Protein AF-A0A3D0JW66-F1 (afdb_monomer_lite)

Sequence (58 aa):
MQLLPYRLARQAGLAVVPGDAGWQLWLREDADSAQLQELLRVQGRPASVCQLSRAAFD

Secondary structure (DSSP, 8-state):
-PPPPHHHHHHTTEEEEEETTEEEEEEETT--HHHHHHHHHHH---SEEEEE-HHHH-

Structure (mmCIF, N/CA/C/O backbone):
data_AF-A0A3D0JW66-F1
#
_entry.id   AF-A0A3D0JW66-F1
#
loop_
_atom_site.group_PDB
_atom_site.id
_atom_site.type_symbol
_atom_site.label_atom_id
_atom_site.label_alt_id
_atom_site.label_comp_id
_atom_site.label_asym_id
_atom_site.label_entity_id
_atom_site.label_seq_id
_atom_site.pdbx_PDB_ins_code
_atom_site.Cartn_x
_atom_site.Cartn_y
_atom_site.Cartn_z
_atom_site.occupancy
_atom_site.B_iso_or_equiv
_atom_site.auth_seq_id
_atom_site.auth_comp_id
_atom_site.auth_asym_id
_atom_site.auth_atom_id
_atom_site.pdbx_PDB_model_num
ATOM 1 N N . MET A 1 1 ? -8.943 -9.894 11.083 1.00 43.19 1 MET A N 1
ATOM 2 C CA . MET A 1 1 ? -8.669 -9.434 9.704 1.00 43.19 1 MET A CA 1
ATOM 3 C C . MET A 1 1 ? -7.217 -9.776 9.415 1.00 43.19 1 MET A C 1
ATOM 5 O O . MET A 1 1 ? -6.367 -9.348 10.184 1.00 43.19 1 MET A O 1
ATOM 9 N N . GLN A 1 2 ? -6.936 -10.649 8.443 1.00 51.75 2 GLN A N 1
ATOM 10 C CA . GLN A 1 2 ? -5.559 -11.044 8.117 1.00 51.75 2 GLN A CA 1
ATOM 11 C C . GLN A 1 2 ? -4.953 -10.011 7.167 1.00 51.75 2 GLN A C 1
ATOM 13 O O . GLN A 1 2 ? -5.532 -9.704 6.130 1.00 51.75 2 GLN A O 1
ATOM 18 N N . LEU A 1 3 ? -3.807 -9.461 7.559 1.00 57.94 3 LEU A N 1
ATOM 19 C CA . LEU A 1 3 ? -2.986 -8.602 6.714 1.00 57.94 3 LEU A CA 1
ATOM 20 C C . LEU A 1 3 ? -2.500 -9.404 5.501 1.00 57.94 3 LEU A C 1
ATOM 22 O O . LEU A 1 3 ? -2.203 -10.595 5.633 1.00 57.94 3 LEU A O 1
ATOM 26 N N . LEU A 1 4 ? -2.361 -8.749 4.343 1.00 57.78 4 LEU A N 1
ATOM 27 C CA . LEU A 1 4 ? -1.576 -9.316 3.248 1.00 57.78 4 LEU A CA 1
ATOM 28 C C . LEU A 1 4 ? -0.185 -9.659 3.803 1.00 57.78 4 LEU A C 1
ATOM 30 O O . LEU A 1 4 ? 0.454 -8.790 4.407 1.00 57.78 4 LEU A O 1
ATOM 34 N N . PRO A 1 5 ? 0.293 -10.905 3.640 1.00 70.12 5 PRO A N 1
ATOM 35 C CA . PRO A 1 5 ? 1.637 -11.269 4.053 1.00 70.12 5 PRO A CA 1
ATOM 36 C C . PRO A 1 5 ? 2.636 -10.281 3.454 1.00 70.12 5 PRO A C 1
ATOM 38 O O . PRO A 1 5 ? 2.529 -9.943 2.277 1.00 70.12 5 PRO A O 1
ATOM 41 N N . TYR A 1 6 ? 3.623 -9.843 4.235 1.00 70.69 6 TYR A N 1
ATOM 42 C CA . TYR A 1 6 ? 4.610 -8.834 3.822 1.00 70.69 6 TYR A CA 1
ATOM 43 C C . TYR A 1 6 ? 5.198 -9.074 2.416 1.00 70.69 6 TYR A C 1
ATOM 45 O O . TYR A 1 6 ? 5.388 -8.137 1.643 1.00 70.69 6 TYR A O 1
ATOM 53 N N . ARG A 1 7 ? 5.416 -10.343 2.041 1.00 67.06 7 ARG A N 1
ATOM 54 C CA . ARG A 1 7 ? 5.880 -10.723 0.695 1.00 67.06 7 ARG A CA 1
ATOM 55 C C . ARG A 1 7 ? 4.887 -10.396 -0.423 1.00 67.06 7 ARG A C 1
ATOM 57 O O . ARG A 1 7 ? 5.316 -9.957 -1.480 1.00 67.06 7 ARG A O 1
ATOM 64 N N . LEU A 1 8 ? 3.593 -10.611 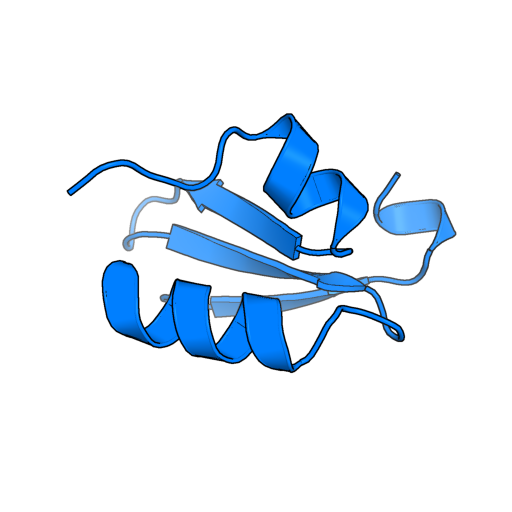-0.200 1.00 66.50 8 LEU A N 1
ATOM 65 C CA . LEU A 1 8 ? 2.537 -10.335 -1.178 1.0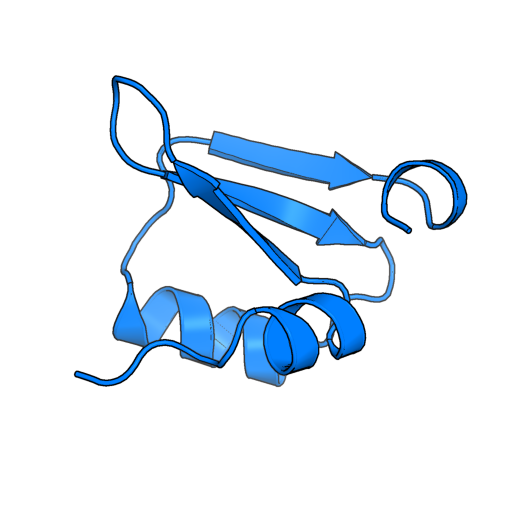0 66.50 8 LEU A CA 1
ATOM 66 C C . LEU A 1 8 ? 2.374 -8.829 -1.401 1.00 66.50 8 LEU A C 1
ATOM 68 O O . LEU A 1 8 ? 2.288 -8.389 -2.543 1.00 66.50 8 LEU A O 1
ATOM 72 N N . ALA A 1 9 ? 2.430 -8.037 -0.327 1.00 73.75 9 ALA A N 1
ATOM 73 C CA . ALA A 1 9 ? 2.436 -6.579 -0.429 1.00 73.75 9 ALA A CA 1
ATOM 74 C C . ALA A 1 9 ? 3.642 -6.089 -1.255 1.00 73.75 9 ALA A C 1
ATOM 76 O O . ALA A 1 9 ? 3.469 -5.368 -2.237 1.00 73.75 9 ALA A O 1
ATOM 77 N N . ARG A 1 10 ? 4.853 -6.570 -0.936 1.00 79.81 10 ARG A N 1
ATOM 78 C CA . ARG A 1 10 ? 6.081 -6.234 -1.680 1.00 79.81 10 ARG A CA 1
ATOM 79 C C . ARG A 1 10 ? 5.988 -6.594 -3.168 1.00 79.81 10 ARG A C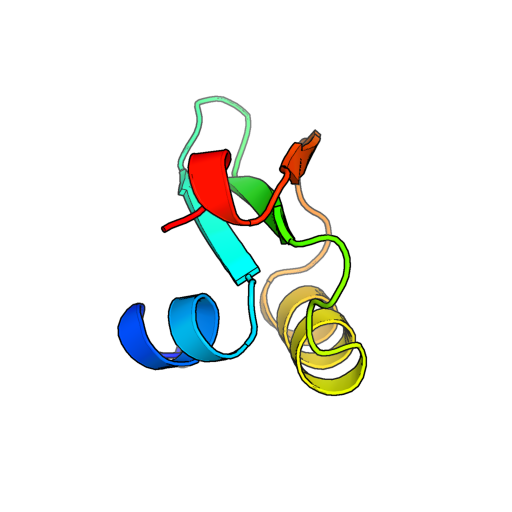 1
ATOM 81 O O . ARG A 1 10 ? 6.400 -5.799 -4.008 1.00 79.81 10 ARG A O 1
ATOM 88 N N . GLN A 1 11 ? 5.416 -7.751 -3.510 1.00 82.50 11 GLN A N 1
ATOM 89 C CA . GLN A 1 11 ? 5.206 -8.166 -4.906 1.00 82.50 11 GLN A CA 1
ATOM 90 C C . GLN A 1 11 ? 4.244 -7.240 -5.660 1.00 82.50 11 GLN A C 1
ATOM 92 O O . GLN A 1 11 ? 4.476 -6.947 -6.832 1.00 82.50 11 GLN A O 1
ATOM 97 N N . ALA A 1 12 ? 3.227 -6.723 -4.972 1.00 85.31 12 ALA A N 1
ATOM 98 C CA . ALA A 1 12 ? 2.288 -5.739 -5.501 1.00 85.31 12 ALA A CA 1
ATOM 99 C C . ALA A 1 12 ? 2.864 -4.309 -5.579 1.00 85.31 12 ALA A C 1
ATOM 101 O O . ALA A 1 12 ? 2.151 -3.390 -5.973 1.00 85.31 12 ALA A O 1
ATOM 102 N N . GLY A 1 13 ? 4.131 -4.094 -5.197 1.00 92.25 13 GLY A N 1
ATOM 103 C CA . GLY A 1 13 ? 4.732 -2.760 -5.127 1.00 92.25 13 GLY A CA 1
ATOM 104 C C . GLY A 1 13 ? 4.194 -1.918 -3.968 1.00 92.25 13 GLY A C 1
ATOM 105 O O . GLY A 1 13 ? 4.192 -0.695 -4.060 1.00 92.25 13 GLY A O 1
ATOM 106 N N . LEU A 1 14 ? 3.716 -2.559 -2.896 1.00 92.56 14 LEU A N 1
ATOM 107 C CA . LEU A 1 14 ? 3.138 -1.917 -1.715 1.00 92.56 14 LEU A CA 1
ATOM 108 C C . LEU A 1 14 ? 3.896 -2.326 -0.449 1.00 92.56 14 LEU A C 1
ATOM 110 O O . LEU A 1 14 ? 4.243 -3.489 -0.252 1.00 92.56 14 LEU A O 1
ATOM 114 N N . ALA A 1 15 ? 4.153 -1.384 0.444 1.00 91.44 15 ALA A N 1
ATOM 115 C CA . ALA A 1 15 ? 4.716 -1.681 1.751 1.00 91.44 15 ALA A CA 1
ATOM 116 C C . ALA A 1 15 ? 4.004 -0.868 2.828 1.00 91.44 15 ALA A C 1
ATOM 118 O O . ALA A 1 15 ? 3.725 0.319 2.668 1.00 91.44 15 ALA A O 1
ATOM 119 N N . VAL A 1 16 ? 3.703 -1.546 3.932 1.00 90.69 16 VAL A N 1
ATOM 120 C CA . VAL A 1 16 ? 3.093 -0.958 5.122 1.00 90.69 16 VAL A CA 1
ATOM 121 C C . VAL A 1 16 ? 4.192 -0.804 6.155 1.00 90.69 16 VAL A C 1
ATOM 123 O O . VAL A 1 16 ? 4.771 -1.801 6.591 1.00 90.69 16 VAL A O 1
ATOM 126 N N . VAL A 1 17 ? 4.477 0.436 6.535 1.00 89.38 17 VAL A N 1
ATOM 127 C CA . VAL A 1 17 ? 5.530 0.760 7.498 1.00 89.38 17 VAL A CA 1
ATOM 128 C C . VAL A 1 17 ? 4.887 1.327 8.765 1.00 89.38 17 VAL A C 1
ATOM 130 O O . VAL A 1 17 ? 4.214 2.354 8.683 1.00 89.38 17 VAL A O 1
ATOM 133 N N . PRO A 1 18 ? 5.046 0.684 9.935 1.00 88.25 18 PRO A N 1
ATOM 134 C CA . PRO A 1 18 ? 4.566 1.238 11.199 1.00 88.25 18 PRO A CA 1
ATOM 135 C C . PRO A 1 18 ? 5.263 2.567 11.523 1.00 88.25 18 PRO A C 1
ATOM 137 O O . PRO A 1 18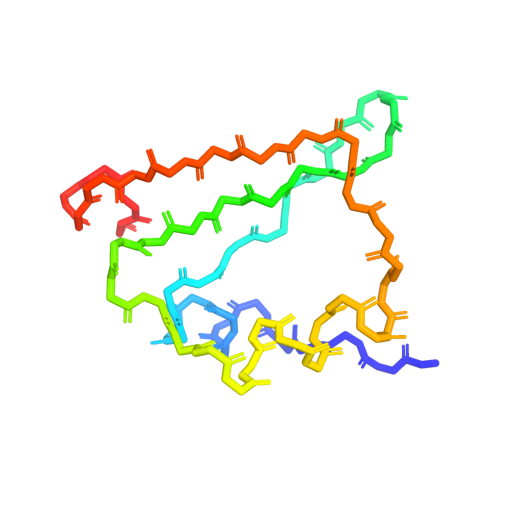 ? 6.452 2.724 11.254 1.00 88.25 18 PRO A O 1
ATOM 140 N N . GLY A 1 19 ? 4.545 3.510 12.129 1.00 84.88 19 GLY A N 1
ATOM 141 C CA . GLY A 1 19 ? 5.100 4.773 12.613 1.00 84.88 19 GLY A CA 1
ATOM 142 C C . GLY A 1 19 ? 4.305 5.337 13.790 1.00 84.88 19 GLY A C 1
ATOM 143 O O . GLY A 1 19 ? 3.229 4.845 14.119 1.00 84.88 19 GLY A O 1
ATOM 144 N N . ASP A 1 20 ? 4.810 6.399 14.415 1.00 83.06 20 ASP A N 1
ATOM 145 C CA . ASP A 1 20 ? 4.234 6.921 15.667 1.00 83.06 20 ASP A CA 1
ATOM 146 C C . ASP A 1 20 ? 2.783 7.424 15.531 1.00 83.06 20 ASP A C 1
ATOM 148 O O . ASP A 1 20 ? 2.003 7.341 16.475 1.00 83.06 20 ASP A O 1
ATOM 152 N N . ALA A 1 21 ? 2.391 7.904 14.346 1.00 85.69 21 ALA A N 1
ATOM 153 C CA . ALA A 1 21 ? 1.036 8.384 14.051 1.00 85.69 21 ALA A CA 1
ATOM 154 C C . ALA A 1 21 ? 0.119 7.319 13.408 1.00 85.69 21 ALA A C 1
ATOM 156 O O . ALA A 1 21 ? -0.967 7.649 12.930 1.00 85.69 21 ALA A O 1
ATOM 157 N N . GLY A 1 22 ? 0.554 6.056 13.342 1.00 89.75 22 GLY A N 1
ATOM 158 C CA . GLY A 1 22 ? -0.177 4.963 12.700 1.00 89.75 22 GLY A CA 1
ATOM 159 C C . GLY A 1 22 ? 0.702 4.184 11.729 1.00 89.75 22 GLY A C 1
ATOM 160 O O . GLY A 1 22 ? 1.697 3.581 12.116 1.00 89.75 22 GLY A O 1
ATOM 161 N N . TRP A 1 23 ? 0.334 4.161 10.452 1.00 93.00 23 TRP A N 1
ATOM 162 C CA . TRP A 1 23 ? 1.117 3.471 9.431 1.00 93.00 23 TRP A CA 1
ATOM 163 C C . TRP A 1 23 ? 1.300 4.337 8.194 1.00 93.00 23 TRP A C 1
ATOM 165 O O . TRP A 1 23 ? 0.461 5.176 7.865 1.00 93.00 23 TRP A O 1
ATOM 175 N N . GLN A 1 24 ? 2.416 4.125 7.516 1.00 93.50 24 GLN A N 1
ATOM 176 C CA . GLN A 1 24 ? 2.768 4.784 6.273 1.00 93.50 24 GLN A CA 1
ATOM 177 C C . GLN A 1 24 ? 2.627 3.793 5.130 1.00 93.50 24 GLN A C 1
ATOM 179 O O . GLN A 1 24 ? 3.005 2.623 5.253 1.00 93.50 24 GLN A O 1
ATOM 184 N N . LEU A 1 25 ? 2.099 4.276 4.014 1.00 93.81 25 LEU A N 1
ATOM 185 C CA . LEU A 1 25 ? 2.054 3.529 2.773 1.00 93.81 25 LEU A CA 1
ATOM 186 C C . LEU A 1 25 ? 3.246 3.932 1.916 1.00 93.81 25 LEU A C 1
ATOM 188 O O . LEU A 1 25 ? 3.335 5.082 1.488 1.00 93.81 25 LEU A O 1
ATOM 192 N N . TRP A 1 26 ? 4.130 2.989 1.627 1.00 94.00 26 TRP A N 1
ATOM 193 C CA . TRP A 1 26 ? 5.108 3.154 0.559 1.00 94.00 26 TRP A CA 1
ATOM 194 C C . TRP A 1 26 ? 4.602 2.419 -0.674 1.00 94.00 26 TRP A C 1
ATOM 196 O O . TRP A 1 26 ? 4.173 1.267 -0.575 1.00 94.00 26 TRP A O 1
ATOM 206 N N . LEU A 1 27 ? 4.629 3.081 -1.826 1.00 94.31 27 LEU A N 1
ATOM 207 C CA . LEU A 1 27 ? 4.189 2.507 -3.091 1.00 94.31 27 LEU A CA 1
ATOM 208 C C . LEU A 1 27 ? 5.225 2.727 -4.186 1.00 94.31 27 LEU A C 1
ATOM 210 O O . LEU A 1 27 ? 5.879 3.767 -4.253 1.00 94.31 27 LEU A O 1
ATOM 214 N N . ARG A 1 28 ? 5.338 1.741 -5.064 1.00 94.25 28 ARG A N 1
ATOM 215 C CA . ARG A 1 28 ? 6.074 1.860 -6.317 1.00 94.25 28 ARG A CA 1
ATOM 216 C C . ARG A 1 28 ? 5.205 2.559 -7.364 1.00 94.25 28 ARG A C 1
ATOM 218 O O . ARG A 1 28 ? 3.980 2.554 -7.273 1.00 94.25 28 ARG A O 1
ATOM 225 N N . GLU A 1 29 ? 5.836 3.151 -8.369 1.00 89.38 29 GLU A N 1
ATOM 226 C CA . GLU A 1 29 ? 5.147 3.850 -9.470 1.00 89.38 29 GLU A CA 1
ATOM 227 C C . GLU A 1 29 ? 4.168 2.944 -10.239 1.00 89.38 29 GLU A C 1
ATOM 229 O O . GLU A 1 29 ? 3.135 3.395 -10.721 1.00 89.38 29 GLU A O 1
ATOM 234 N N . ASP A 1 30 ? 4.493 1.656 -10.319 1.00 90.62 30 ASP A N 1
ATOM 235 C CA . ASP A 1 30 ? 3.729 0.597 -10.979 1.00 90.62 30 ASP A CA 1
ATOM 236 C C . ASP A 1 30 ? 3.017 -0.319 -9.965 1.00 90.62 30 ASP A C 1
ATOM 238 O O . ASP A 1 30 ? 2.801 -1.502 -10.236 1.00 90.62 30 ASP A O 1
ATOM 242 N N . ALA A 1 31 ? 2.703 0.198 -8.771 1.00 92.12 31 ALA A N 1
ATOM 243 C CA . ALA A 1 31 ? 2.001 -0.569 -7.751 1.00 92.12 31 ALA A CA 1
ATOM 244 C C . ALA A 1 31 ? 0.621 -1.031 -8.243 1.00 92.12 31 ALA A C 1
ATOM 246 O O . ALA A 1 31 ? -0.121 -0.291 -8.897 1.00 92.12 31 ALA A O 1
ATOM 247 N N . ASP A 1 32 ? 0.256 -2.262 -7.889 1.00 92.88 32 ASP A N 1
ATOM 248 C CA . ASP A 1 32 ? -1.023 -2.845 -8.276 1.00 92.88 32 ASP A CA 1
ATOM 249 C C . ASP A 1 32 ? -2.170 -2.069 -7.610 1.00 92.88 32 ASP A C 1
ATOM 251 O O . ASP A 1 32 ? -2.342 -2.063 -6.387 1.00 92.88 32 ASP A O 1
ATOM 255 N N . SER A 1 33 ? -2.973 -1.407 -8.444 1.00 91.38 33 SER A N 1
ATOM 256 C CA . SER A 1 33 ? -4.072 -0.552 -7.997 1.00 91.38 33 SER A CA 1
ATOM 257 C C . SER A 1 33 ? -5.196 -1.335 -7.312 1.00 91.38 33 SER A C 1
ATOM 259 O O . SER A 1 33 ? -5.830 -0.804 -6.401 1.00 91.38 33 SER A O 1
ATOM 261 N N . ALA A 1 34 ? -5.441 -2.589 -7.705 1.00 92.00 34 ALA A N 1
ATOM 262 C CA . ALA A 1 34 ? -6.452 -3.432 -7.072 1.00 92.00 34 ALA A CA 1
ATOM 263 C C . ALA A 1 34 ? -5.998 -3.853 -5.668 1.00 92.00 34 ALA A C 1
ATOM 265 O O . ALA A 1 34 ? -6.768 -3.759 -4.710 1.00 92.00 34 ALA A O 1
ATOM 266 N N . GLN A 1 35 ? -4.725 -4.230 -5.522 1.00 90.44 35 GLN A N 1
ATOM 267 C CA . GLN A 1 35 ? -4.139 -4.529 -4.212 1.00 90.44 35 GLN A CA 1
ATOM 268 C C . GLN A 1 35 ? -4.080 -3.289 -3.315 1.00 90.44 35 GLN A C 1
ATOM 270 O O . GLN A 1 35 ? -4.337 -3.388 -2.117 1.00 90.44 35 GLN A O 1
ATOM 275 N N . LEU A 1 36 ? -3.803 -2.111 -3.882 1.00 91.50 36 LEU A N 1
ATOM 276 C CA . LEU A 1 36 ? -3.821 -0.849 -3.144 1.00 91.50 36 LEU A CA 1
ATOM 277 C C . LEU A 1 36 ? -5.220 -0.539 -2.600 1.00 91.50 36 LEU A C 1
ATOM 279 O O . LEU A 1 36 ? -5.366 -0.215 -1.422 1.00 91.50 36 LEU A O 1
ATOM 283 N N . GLN A 1 37 ? -6.253 -0.656 -3.435 1.00 92.06 37 GLN A N 1
ATOM 284 C CA . GLN A 1 37 ? -7.635 -0.434 -3.006 1.00 92.06 37 GLN A CA 1
ATOM 285 C C . GLN A 1 37 ? -8.047 -1.412 -1.905 1.00 92.06 37 GLN A C 1
ATOM 287 O O . GLN A 1 37 ? -8.635 -0.995 -0.907 1.00 92.06 37 GLN A O 1
ATOM 292 N N . GLU A 1 38 ? -7.697 -2.689 -2.048 1.00 91.25 38 GLU A N 1
ATOM 293 C CA . GLU A 1 38 ? -7.986 -3.704 -1.037 1.00 91.25 38 GLU A CA 1
ATOM 294 C C . GLU A 1 38 ? -7.239 -3.430 0.278 1.00 91.25 38 GLU A C 1
ATOM 296 O O . GLU A 1 38 ? -7.830 -3.501 1.358 1.00 91.25 38 GLU A O 1
ATOM 301 N N . LEU A 1 39 ? -5.967 -3.025 0.207 1.00 89.44 39 LEU A N 1
ATOM 302 C CA . LEU A 1 39 ? -5.178 -2.631 1.373 1.00 89.44 39 LEU A CA 1
ATOM 303 C C . LEU A 1 39 ? -5.834 -1.464 2.122 1.00 89.44 39 LEU A C 1
ATOM 305 O O . LEU A 1 39 ? -6.001 -1.537 3.339 1.00 89.44 39 LEU A O 1
ATOM 309 N N . LEU A 1 40 ? -6.241 -0.416 1.402 1.00 90.81 40 LEU A N 1
ATOM 310 C CA . LEU A 1 40 ? -6.926 0.742 1.981 1.00 90.81 40 LEU A CA 1
ATOM 311 C C . LEU A 1 40 ? -8.305 0.374 2.546 1.00 90.81 40 LEU A C 1
ATOM 313 O O . LEU A 1 40 ? -8.720 0.918 3.567 1.00 90.81 40 LEU A O 1
ATOM 317 N N . ARG A 1 41 ? -9.014 -0.578 1.928 1.00 92.44 41 ARG A N 1
ATOM 318 C CA . ARG A 1 41 ? -10.293 -1.095 2.435 1.00 92.44 41 ARG A CA 1
ATOM 319 C C . ARG A 1 41 ? -10.121 -1.840 3.761 1.00 92.44 41 ARG A C 1
ATOM 321 O O . ARG A 1 41 ? -10.971 -1.720 4.639 1.00 92.44 41 ARG A O 1
ATOM 328 N N . VAL A 1 42 ? -9.044 -2.615 3.904 1.00 89.38 42 VAL A N 1
ATOM 329 C CA . VAL A 1 42 ? -8.778 -3.454 5.085 1.00 89.38 42 VAL A CA 1
ATOM 330 C C . VAL A 1 42 ? -8.117 -2.671 6.223 1.00 89.38 42 VAL A C 1
ATOM 332 O O . VAL A 1 42 ? -8.497 -2.862 7.375 1.00 89.38 42 VAL A O 1
ATOM 335 N N . GLN A 1 43 ? -7.141 -1.807 5.924 1.00 87.00 43 GLN A N 1
ATOM 336 C CA . GLN A 1 43 ? -6.358 -1.060 6.924 1.00 87.00 43 GLN A CA 1
ATOM 337 C C . GLN A 1 43 ? -6.818 0.385 7.134 1.00 87.00 43 GLN A C 1
ATOM 339 O O . GLN A 1 43 ? -6.343 1.065 8.045 1.00 87.00 43 GLN A O 1
ATOM 344 N N . GLY A 1 44 ? -7.741 0.869 6.306 1.00 90.56 44 GLY A N 1
ATOM 345 C CA . GLY A 1 44 ? -8.176 2.256 6.331 1.00 90.56 44 GLY A CA 1
ATOM 346 C C . GLY A 1 44 ? -7.158 3.192 5.684 1.00 90.56 44 GLY A C 1
ATOM 347 O O . GLY A 1 44 ? -6.447 2.835 4.745 1.00 90.56 44 GLY A O 1
ATOM 348 N N . ARG A 1 45 ? -7.119 4.437 6.164 1.00 92.94 45 ARG A N 1
ATOM 349 C CA . ARG A 1 45 ? -6.265 5.486 5.595 1.00 92.94 45 ARG A CA 1
ATOM 350 C C . ARG A 1 45 ? -4.889 5.482 6.272 1.00 92.94 45 ARG A C 1
ATOM 352 O O . ARG A 1 45 ? -4.851 5.488 7.502 1.00 92.94 45 ARG A O 1
ATOM 359 N N . PRO A 1 46 ? -3.783 5.511 5.510 1.00 93.75 46 PRO A N 1
ATOM 360 C CA . PRO A 1 46 ? -2.458 5.693 6.085 1.00 93.75 46 PRO A CA 1
ATOM 361 C C . PRO A 1 46 ? -2.295 7.112 6.637 1.00 93.75 46 PRO A C 1
ATOM 363 O O . PRO A 1 46 ? -2.946 8.053 6.179 1.00 93.75 46 PRO A O 1
ATOM 366 N N . ALA A 1 47 ? -1.378 7.267 7.588 1.00 95.44 47 ALA A N 1
ATOM 367 C CA . ALA A 1 47 ? -0.967 8.565 8.113 1.00 95.44 47 ALA A CA 1
ATOM 368 C C . ALA A 1 47 ? -0.159 9.368 7.078 1.00 95.44 47 ALA A C 1
ATOM 370 O O . ALA A 1 47 ? -0.260 10.591 7.021 1.00 95.44 47 ALA A O 1
ATOM 371 N N . SER A 1 48 ? 0.625 8.684 6.242 1.00 94.06 48 SER A N 1
ATOM 372 C CA . SER A 1 48 ? 1.378 9.292 5.144 1.00 94.06 48 SER A CA 1
ATOM 373 C C . SER A 1 48 ? 1.553 8.326 3.976 1.00 94.06 48 SER A C 1
ATOM 375 O O . SER A 1 48 ? 1.453 7.105 4.122 1.00 94.06 48 SER A O 1
ATOM 377 N N . VAL A 1 49 ? 1.805 8.892 2.798 1.00 93.62 49 VAL A N 1
ATOM 378 C CA . VAL A 1 49 ? 1.991 8.155 1.551 1.00 93.62 49 VAL A CA 1
ATOM 379 C C . VAL A 1 49 ? 3.315 8.589 0.926 1.00 93.62 49 VAL A C 1
ATOM 381 O O . VAL A 1 49 ? 3.547 9.784 0.751 1.00 93.62 49 VAL A O 1
ATOM 384 N N . CYS A 1 50 ? 4.182 7.631 0.601 1.00 94.38 50 CYS A N 1
ATOM 385 C CA . CYS A 1 50 ? 5.467 7.863 -0.051 1.00 94.38 50 CYS A CA 1
ATOM 386 C C . CYS A 1 50 ? 5.540 7.058 -1.349 1.00 94.38 50 CYS A C 1
ATOM 388 O O . CYS A 1 50 ? 5.422 5.833 -1.335 1.00 94.38 50 CYS A O 1
ATOM 390 N N . GLN A 1 51 ? 5.734 7.748 -2.471 1.00 93.81 51 GLN A N 1
ATOM 391 C CA . GLN A 1 51 ? 5.972 7.104 -3.754 1.00 93.81 51 GLN A CA 1
ATOM 392 C C . GLN A 1 51 ? 7.475 6.964 -3.977 1.00 93.81 51 GLN A C 1
ATOM 394 O O . GLN A 1 51 ? 8.218 7.940 -3.886 1.00 93.81 51 GLN A O 1
ATOM 399 N N . LEU A 1 52 ? 7.912 5.741 -4.249 1.00 92.38 52 LEU A N 1
ATOM 400 C CA . LEU A 1 52 ? 9.307 5.379 -4.436 1.00 92.38 52 LEU A CA 1
ATOM 401 C C . LEU A 1 52 ? 9.517 4.868 -5.858 1.00 92.38 52 LEU A C 1
ATOM 403 O O . LEU A 1 52 ? 8.676 4.157 -6.417 1.00 92.38 52 LEU A O 1
ATOM 407 N N 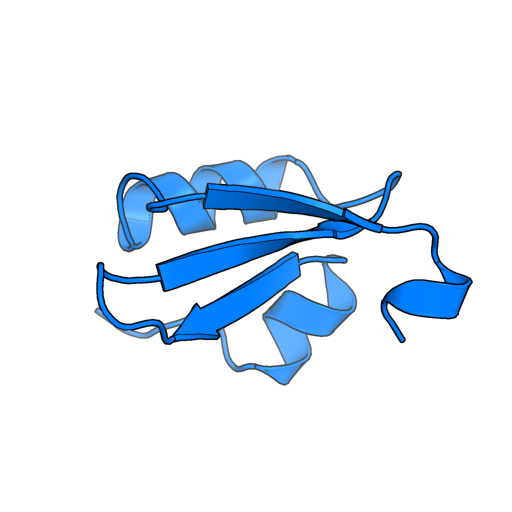. SER A 1 53 ? 10.678 5.191 -6.423 1.00 89.56 53 SER A N 1
ATOM 408 C CA . SER A 1 53 ? 11.138 4.524 -7.635 1.00 89.56 53 SER A CA 1
ATOM 409 C C . SER A 1 53 ? 11.378 3.044 -7.349 1.00 89.56 53 SER A C 1
ATOM 411 O O . SER A 1 53 ? 11.593 2.635 -6.204 1.00 89.56 53 SER A O 1
ATOM 413 N N . ARG A 1 54 ? 11.390 2.219 -8.397 1.00 86.50 54 ARG A N 1
ATOM 414 C CA . ARG A 1 54 ? 11.614 0.776 -8.239 1.00 86.50 54 ARG A CA 1
ATOM 415 C C . ARG A 1 54 ? 12.906 0.445 -7.492 1.00 86.50 54 ARG A C 1
ATOM 417 O O . ARG A 1 54 ? 12.881 -0.403 -6.610 1.00 86.50 54 ARG A O 1
ATOM 424 N N . ALA A 1 55 ? 13.985 1.168 -7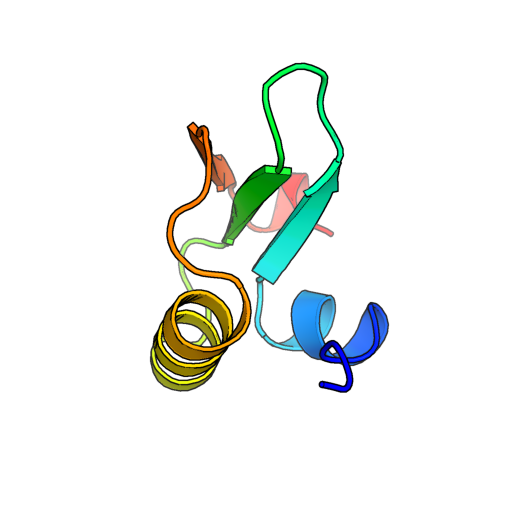.781 1.00 86.88 55 ALA A N 1
ATOM 425 C CA . ALA A 1 55 ? 15.274 0.973 -7.124 1.00 86.88 55 ALA A CA 1
ATOM 426 C C . ALA A 1 55 ? 15.274 1.351 -5.631 1.00 86.88 55 ALA A C 1
ATOM 428 O O . ALA A 1 55 ? 16.067 0.807 -4.875 1.00 86.88 55 ALA A O 1
ATOM 429 N N . ALA A 1 56 ? 14.415 2.283 -5.206 1.00 86.06 56 ALA A N 1
ATOM 430 C CA . ALA A 1 56 ? 14.310 2.689 -3.804 1.00 86.06 56 ALA A CA 1
ATOM 431 C C . ALA A 1 56 ? 13.341 1.809 -2.990 1.00 86.06 56 ALA A C 1
ATOM 433 O O . ALA A 1 56 ? 13.326 1.894 -1.764 1.00 86.06 56 ALA A O 1
ATOM 434 N N . PHE A 1 57 ? 12.507 1.011 -3.664 1.00 85.00 57 PHE A N 1
ATOM 435 C CA . PHE A 1 57 ? 11.462 0.199 -3.043 1.00 85.00 57 PHE A CA 1
ATOM 436 C C . PHE A 1 57 ? 11.899 -1.248 -2.736 1.00 85.00 57 PHE A C 1
ATOM 438 O O . PHE A 1 57 ? 11.474 -1.802 -1.716 1.00 85.00 57 PHE A O 1
ATOM 445 N N . ASP A 1 58 ? 12.687 -1.864 -3.627 1.00 78.19 58 ASP A N 1
ATOM 446 C CA . ASP A 1 58 ? 13.154 -3.258 -3.502 1.00 78.19 58 ASP A CA 1
ATOM 447 C C . ASP A 1 58 ? 14.162 -3.422 -2.344 1.00 78.19 58 ASP A C 1
ATOM 449 O O . ASP A 1 58 ? 13.889 -4.267 -1.446 1.00 78.19 58 ASP A O 1
#

Foldseek 3Di:
DDDDPQVRCLVQQWHWAADPVGIEIEGEPNGNPVVVVVNCVVRPDGPYYHYDYPVRSD

pLDDT: mean 85.74, std 11.39, range [43.19, 95.44]

Radius of gyration: 10.56 Å; chains: 1; bounding box: 26×21×27 Å